Protein AF-A0A482TGZ9-F1 (afdb_monomer_lite)

Secondary structure (DSSP, 8-state):
-------------------------------THHHHHHHHHHHHHHHHHHHHHHHHHHHHHHHHHHHHHHHHHHHHHHHHHHHHHHHHHHHHHHHHHHHHHHHHHHHHHHHHHHHHHHHHHHHTTT-S-HHHHHHHHHHHHHHHHHHHHHHHHHHHHHHHHHHHH-

Sequence (166 aa):
MFFIVQVFFAQKVKNETIKVDAKNNVIPAVNSTQIAATATAISSKTKEDTKYLNDQLKSEKKALKEAKKIEKEQERFEKEKKDFNKKQSRIFSGEKSVRNIKDKINKSQRNLITSKEKLDKKIAKGSLSSTQIEKENIKISKQQIKTNKLEEDLEKAEKKLNKVRN

Radius of gyration: 46.31 Å; chains: 1; bounding box: 73×41×136 Å

Structure (mmCIF, N/CA/C/O backbone):
data_AF-A0A482TGZ9-F1
#
_entry.id   AF-A0A482TGZ9-F1
#
loop_
_atom_site.group_PDB
_atom_site.id
_atom_site.type_symbol
_atom_site.label_atom_id
_atom_site.label_alt_id
_atom_site.label_comp_id
_atom_site.label_asym_id
_atom_site.label_entity_id
_atom_site.label_seq_id
_atom_site.pdbx_PDB_ins_code
_atom_site.Cartn_x
_atom_site.Cartn_y
_atom_site.Cartn_z
_atom_site.occupancy
_atom_site.B_iso_or_equiv
_atom_site.auth_seq_id
_atom_site.auth_comp_id
_atom_site.auth_asym_id
_atom_site.auth_atom_id
_atom_site.pdbx_PDB_model_num
ATOM 1 N N . MET A 1 1 ? -4.436 33.337 -36.882 1.00 40.91 1 MET A N 1
ATOM 2 C CA . MET A 1 1 ? -3.268 34.242 -36.788 1.00 40.91 1 MET A CA 1
ATOM 3 C C . MET A 1 1 ? -2.138 33.425 -36.176 1.00 40.91 1 MET A C 1
ATOM 5 O O . MET A 1 1 ? -2.314 32.997 -35.049 1.00 40.91 1 MET A O 1
ATOM 9 N N . PHE A 1 2 ? -1.051 33.067 -36.860 1.00 41.12 2 PHE A N 1
ATOM 10 C CA . PHE A 1 2 ? -0.542 33.484 -38.178 1.00 41.12 2 PHE A CA 1
ATOM 11 C C . PHE A 1 2 ? -0.352 32.289 -39.141 1.00 41.12 2 PHE A C 1
ATOM 13 O O . PHE A 1 2 ? -0.154 31.162 -38.698 1.00 41.12 2 PHE A O 1
ATOM 20 N N . PHE A 1 3 ? -0.409 32.556 -40.452 1.00 41.94 3 PHE A N 1
ATOM 21 C CA . PHE A 1 3 ? 0.150 31.690 -41.510 1.00 41.94 3 PHE A CA 1
ATOM 22 C C . PHE A 1 3 ? 1.686 31.878 -41.561 1.00 41.94 3 PHE A C 1
ATOM 24 O O . PHE A 1 3 ? 2.191 32.832 -40.977 1.00 41.94 3 PHE A O 1
ATOM 31 N N . ILE A 1 4 ? 2.477 30.994 -42.179 1.00 50.59 4 ILE A N 1
ATOM 32 C CA . ILE A 1 4 ? 3.028 31.103 -43.557 1.00 50.59 4 ILE A CA 1
ATOM 33 C C . ILE A 1 4 ? 3.836 29.797 -43.760 1.00 50.59 4 ILE A C 1
ATOM 35 O O . ILE A 1 4 ? 4.693 29.495 -42.938 1.00 50.59 4 ILE A O 1
ATOM 39 N N . VAL A 1 5 ? 3.395 28.846 -44.595 1.00 47.47 5 VAL A N 1
ATOM 40 C CA . VAL A 1 5 ? 3.606 28.702 -46.060 1.00 47.47 5 VAL A CA 1
ATOM 41 C C . VAL A 1 5 ? 5.007 28.185 -46.443 1.00 47.47 5 VAL A C 1
ATOM 43 O O . VAL A 1 5 ? 6.034 28.693 -46.011 1.00 47.47 5 VAL A O 1
ATOM 46 N N . GLN A 1 6 ? 5.007 27.134 -47.270 1.00 46.47 6 GLN A N 1
ATOM 47 C CA . GLN A 1 6 ? 6.173 26.397 -47.769 1.00 46.47 6 GLN A CA 1
ATOM 48 C C . GLN A 1 6 ? 6.995 27.226 -48.770 1.00 46.47 6 GLN A C 1
ATOM 50 O O . GLN A 1 6 ? 6.426 27.901 -49.627 1.00 46.47 6 GLN A O 1
ATOM 55 N N . VAL A 1 7 ? 8.325 27.092 -48.746 1.00 44.88 7 VAL A N 1
ATOM 56 C CA . VAL A 1 7 ? 9.198 27.658 -49.789 1.00 44.88 7 VAL A CA 1
ATOM 57 C C . VAL A 1 7 ? 9.372 26.645 -50.923 1.00 44.88 7 VAL A C 1
ATOM 59 O O . VAL A 1 7 ? 10.148 25.696 -50.817 1.00 44.88 7 VAL A O 1
ATOM 62 N N . PHE A 1 8 ? 8.654 26.861 -52.024 1.00 39.09 8 PHE A N 1
ATOM 63 C CA . PHE A 1 8 ? 8.935 26.223 -53.311 1.00 39.09 8 PHE A CA 1
ATOM 64 C C . PHE A 1 8 ? 10.179 26.863 -53.946 1.00 39.09 8 PHE A C 1
ATOM 66 O O . PHE A 1 8 ? 10.184 28.064 -54.215 1.00 39.09 8 PHE A O 1
ATOM 73 N N . PHE A 1 9 ? 11.203 26.067 -54.264 1.00 46.94 9 PHE A N 1
ATOM 74 C CA . PHE A 1 9 ? 12.279 26.504 -55.158 1.00 46.94 9 PHE A CA 1
ATOM 75 C C . PHE A 1 9 ? 11.856 26.299 -56.618 1.00 46.94 9 PHE A C 1
ATOM 77 O O . PHE A 1 9 ? 11.828 25.176 -57.119 1.00 46.94 9 PHE A O 1
ATOM 84 N N . ALA A 1 10 ? 11.513 27.395 -57.296 1.00 43.12 10 ALA A N 1
ATOM 85 C CA . ALA A 1 10 ? 11.193 27.399 -58.721 1.00 43.12 10 ALA A CA 1
ATOM 86 C C . ALA A 1 10 ? 12.463 27.462 -59.592 1.00 43.12 10 ALA A C 1
ATOM 88 O O . ALA A 1 10 ? 13.444 28.126 -59.256 1.00 43.12 10 ALA A O 1
ATOM 89 N N . GLN A 1 11 ? 12.429 26.775 -60.734 1.00 40.03 11 GLN A N 1
ATOM 90 C CA . GLN A 1 11 ? 13.524 26.715 -61.705 1.00 40.03 11 GLN A CA 1
ATOM 91 C C . GLN A 1 11 ? 13.729 28.047 -62.446 1.00 40.03 11 GLN A C 1
ATOM 93 O O . GLN A 1 11 ? 12.774 28.768 -62.728 1.00 40.03 11 GLN A O 1
ATOM 98 N N . LYS A 1 12 ? 14.962 28.295 -62.911 1.00 37.91 12 LYS A N 1
ATOM 99 C CA . LYS A 1 12 ? 15.210 29.164 -64.073 1.00 37.91 12 LYS A CA 1
ATOM 100 C C . LYS A 1 12 ? 16.370 28.642 -64.922 1.00 37.91 12 LYS A C 1
ATOM 102 O O . LYS A 1 12 ? 17.488 29.146 -64.852 1.00 37.91 12 LYS A O 1
ATOM 107 N N . VAL A 1 13 ? 16.088 27.628 -65.738 1.00 44.75 13 VAL A N 1
ATOM 108 C CA . VAL A 1 13 ? 16.988 27.212 -66.823 1.00 44.75 13 VAL A CA 1
ATOM 109 C C . VAL A 1 13 ? 16.851 28.234 -67.952 1.00 44.75 13 VAL A C 1
ATOM 111 O O . VAL A 1 13 ? 15.755 28.428 -68.477 1.00 44.75 13 VAL A O 1
ATOM 114 N N . LYS A 1 14 ? 17.941 28.919 -68.309 1.00 40.19 14 LYS A N 1
ATOM 115 C CA . LYS A 1 14 ? 17.980 29.756 -69.513 1.00 40.19 14 LYS A CA 1
ATOM 116 C C . LYS A 1 14 ? 18.299 28.872 -70.719 1.00 40.19 14 LYS A C 1
ATOM 118 O O . LYS A 1 14 ? 19.439 28.445 -70.866 1.00 40.19 14 LYS A O 1
ATOM 123 N N . ASN A 1 15 ? 17.312 28.645 -71.579 1.00 37.19 15 ASN A N 1
ATOM 124 C CA . ASN A 1 15 ? 17.560 28.189 -72.944 1.00 37.19 15 ASN A CA 1
ATOM 125 C C . ASN A 1 15 ? 17.765 29.428 -73.824 1.00 37.19 15 ASN A C 1
ATOM 127 O O . ASN A 1 15 ? 16.822 30.195 -74.009 1.00 37.19 15 ASN A O 1
ATOM 131 N N . GLU A 1 16 ? 18.970 29.617 -74.362 1.00 37.41 16 GLU A N 1
ATOM 132 C CA . GLU A 1 16 ? 19.246 30.609 -75.410 1.00 37.41 16 GLU A CA 1
ATOM 133 C C . GLU A 1 16 ? 19.721 29.908 -76.691 1.00 37.41 16 GLU A C 1
ATOM 135 O O . GLU A 1 16 ? 20.640 29.089 -76.672 1.00 37.41 16 GLU A O 1
ATOM 140 N N . THR A 1 17 ? 19.041 30.228 -77.796 1.00 34.06 17 THR A N 1
ATOM 141 C CA . THR A 1 17 ? 19.097 29.574 -79.116 1.00 34.06 17 THR A CA 1
ATOM 142 C C . THR A 1 17 ? 18.404 30.490 -80.145 1.00 34.06 17 THR A C 1
ATOM 144 O O . THR A 1 17 ? 17.472 31.201 -79.786 1.00 34.06 17 THR A O 1
ATOM 147 N N . ILE A 1 18 ? 18.763 30.562 -81.434 1.00 36.69 18 ILE A N 1
ATOM 148 C CA . ILE A 1 18 ? 19.863 29.957 -82.211 1.00 36.69 18 ILE A CA 1
ATOM 149 C C . ILE A 1 18 ? 20.449 31.065 -83.112 1.00 36.69 18 ILE A C 1
ATOM 151 O O . ILE A 1 18 ? 19.661 31.747 -83.765 1.00 36.69 18 ILE A O 1
ATOM 155 N N . LYS A 1 19 ? 21.782 31.187 -83.254 1.00 32.03 19 LYS A N 1
ATOM 156 C CA . LYS A 1 19 ? 22.405 31.724 -84.488 1.00 32.03 19 LYS A CA 1
ATOM 157 C C . LYS A 1 19 ? 23.704 30.990 -84.828 1.00 32.03 19 LYS A C 1
ATOM 159 O O . LYS A 1 19 ? 24.754 31.285 -84.269 1.00 32.03 19 LYS A O 1
ATOM 164 N N . VAL A 1 20 ? 23.614 30.049 -85.765 1.00 32.41 20 VAL A N 1
ATOM 165 C CA . VAL A 1 20 ? 24.761 29.509 -86.505 1.00 32.41 20 VAL A CA 1
ATOM 166 C C . VAL A 1 20 ? 24.426 29.676 -87.979 1.00 32.41 20 VAL A C 1
ATOM 168 O O . VAL A 1 20 ? 23.585 28.951 -88.509 1.00 32.41 20 VAL A O 1
ATOM 171 N N . ASP A 1 21 ? 25.039 30.668 -88.619 1.00 33.53 21 ASP A N 1
ATOM 172 C CA . ASP A 1 21 ? 24.907 30.868 -90.057 1.00 33.53 21 ASP A CA 1
ATOM 173 C C . ASP A 1 21 ? 25.655 29.766 -90.815 1.00 33.53 21 ASP A C 1
ATOM 175 O O . ASP A 1 21 ? 26.801 29.425 -90.516 1.00 33.53 21 ASP A O 1
ATOM 179 N N . ALA A 1 22 ? 24.988 29.190 -91.811 1.00 36.56 22 ALA A N 1
ATOM 180 C CA . ALA A 1 22 ? 25.555 28.137 -92.636 1.00 36.56 22 ALA A CA 1
ATOM 181 C C . ALA A 1 22 ? 26.498 28.715 -93.703 1.00 36.56 22 ALA A C 1
ATOM 183 O O . ALA A 1 22 ? 26.062 29.558 -94.489 1.00 36.56 22 ALA A O 1
ATOM 184 N N . LYS A 1 23 ? 27.743 28.206 -93.758 1.00 35.19 23 LYS A N 1
ATOM 185 C CA . LYS A 1 23 ? 28.601 27.980 -94.953 1.00 35.19 23 LYS A CA 1
ATOM 186 C C . LYS A 1 23 ? 30.054 27.697 -94.531 1.00 35.19 23 LYS A C 1
ATOM 188 O O . LYS A 1 23 ? 30.780 28.629 -94.210 1.00 35.19 23 LYS A O 1
ATOM 193 N N . ASN A 1 24 ? 30.507 26.442 -94.595 1.00 34.28 24 ASN A N 1
ATOM 194 C CA . ASN A 1 24 ? 31.351 25.958 -95.704 1.00 34.28 24 ASN A CA 1
ATOM 195 C C . ASN A 1 24 ? 31.814 24.504 -95.496 1.00 34.28 24 ASN A C 1
ATOM 197 O O . ASN A 1 24 ? 32.076 24.072 -94.378 1.00 34.28 24 ASN A O 1
ATOM 201 N N . ASN A 1 25 ? 31.991 23.783 -96.606 1.00 40.38 25 ASN A N 1
ATOM 202 C CA . ASN A 1 25 ? 32.818 22.574 -96.662 1.00 40.38 25 ASN A CA 1
ATOM 203 C C . ASN A 1 25 ? 34.261 22.886 -96.239 1.00 40.38 25 ASN A C 1
ATOM 205 O O . ASN A 1 25 ? 34.815 23.836 -96.780 1.00 40.38 25 ASN A O 1
ATOM 209 N N . VAL A 1 26 ? 34.883 22.022 -95.426 1.00 36.12 26 VAL A N 1
ATOM 210 C CA . VAL A 1 26 ? 36.147 21.309 -95.736 1.00 36.12 26 VAL A CA 1
ATOM 211 C C . VAL A 1 26 ? 36.222 20.069 -94.831 1.00 36.12 26 VAL A C 1
ATOM 213 O O . VAL A 1 26 ? 36.181 20.184 -93.610 1.00 36.12 26 VAL A O 1
ATOM 216 N N . ILE A 1 27 ? 36.383 18.885 -95.427 1.00 44.50 27 ILE A N 1
ATOM 217 C CA . ILE A 1 27 ? 36.841 17.673 -94.728 1.00 44.50 27 ILE A CA 1
ATOM 218 C C . ILE A 1 27 ? 38.375 17.676 -94.752 1.00 44.50 27 ILE A C 1
ATOM 220 O O . ILE A 1 27 ? 38.951 17.883 -95.821 1.00 44.50 27 ILE A O 1
ATOM 224 N N . PRO A 1 28 ? 39.044 17.352 -93.635 1.00 40.78 28 PRO A N 1
ATOM 225 C CA . PRO A 1 28 ? 40.257 16.546 -93.731 1.00 40.78 28 PRO A CA 1
ATOM 226 C C . PRO A 1 28 ? 40.247 15.368 -92.746 1.00 40.78 28 PRO A C 1
ATOM 228 O O . PRO A 1 28 ? 39.972 15.513 -91.556 1.00 40.78 28 PRO A O 1
ATOM 231 N N . ALA A 1 29 ? 40.583 14.182 -93.254 1.00 47.12 29 ALA A N 1
ATOM 232 C CA . ALA A 1 29 ? 40.717 12.968 -92.457 1.00 47.12 29 ALA A CA 1
ATOM 233 C C . ALA A 1 29 ? 41.997 13.008 -91.605 1.00 47.12 29 ALA A C 1
ATOM 235 O O . ALA A 1 29 ? 43.094 13.081 -92.156 1.00 47.12 29 ALA A O 1
ATOM 236 N N . VAL A 1 30 ? 41.870 12.924 -90.274 1.00 34.44 30 VAL A N 1
ATOM 237 C CA . VAL A 1 30 ? 43.010 12.891 -89.340 1.00 34.44 30 VAL A CA 1
ATOM 238 C C . VAL A 1 30 ? 42.727 11.971 -88.135 1.00 34.44 30 VAL A C 1
ATOM 240 O O . VAL A 1 30 ? 41.860 12.243 -87.313 1.00 34.44 30 VAL A O 1
ATOM 243 N N . ASN A 1 31 ? 43.555 10.928 -88.001 1.00 43.41 31 ASN A N 1
ATOM 244 C CA . ASN A 1 31 ? 43.912 10.182 -86.779 1.00 43.41 31 ASN A CA 1
ATOM 245 C C . ASN A 1 31 ? 42.875 9.297 -86.048 1.00 43.41 31 ASN A C 1
ATOM 247 O O . ASN A 1 31 ? 42.311 9.667 -85.015 1.00 43.41 31 ASN A O 1
ATOM 251 N N . SER A 1 32 ? 42.879 8.006 -86.407 1.00 45.38 32 SER A N 1
ATOM 252 C CA . SER A 1 32 ? 42.356 6.880 -85.603 1.00 45.38 32 SER A CA 1
ATOM 253 C C . SER A 1 32 ? 42.967 6.748 -84.189 1.00 45.38 32 SER A C 1
ATOM 255 O O . SER A 1 32 ?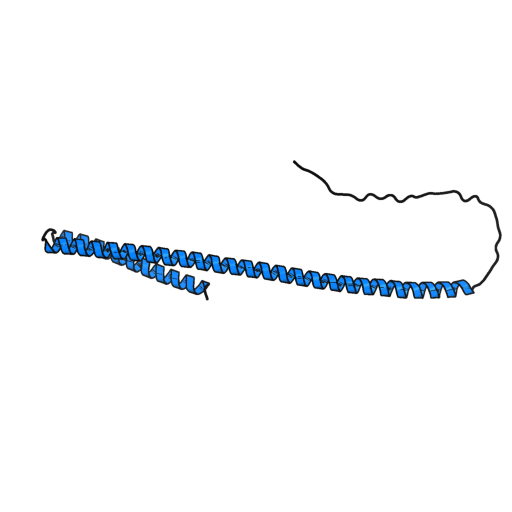 42.481 5.969 -83.373 1.00 45.38 32 SER A O 1
ATOM 257 N N . THR A 1 33 ? 44.008 7.519 -83.859 1.00 46.12 33 THR A N 1
ATOM 258 C CA . THR A 1 33 ? 44.655 7.562 -82.535 1.00 46.12 33 THR A CA 1
ATOM 259 C C . THR A 1 33 ? 43.781 8.217 -81.455 1.00 46.12 33 THR A C 1
ATOM 261 O O . THR A 1 33 ? 43.922 7.909 -80.271 1.00 46.12 33 THR A O 1
ATOM 264 N N . GLN A 1 34 ? 42.853 9.110 -81.828 1.00 43.00 34 GLN A N 1
ATOM 265 C CA . GLN A 1 34 ? 42.048 9.860 -80.849 1.00 43.00 34 GLN A CA 1
ATOM 266 C C . GLN A 1 34 ? 40.938 9.018 -80.195 1.00 43.00 34 GLN A C 1
ATOM 268 O O . GLN A 1 34 ? 40.549 9.291 -79.057 1.00 43.00 34 GLN A O 1
ATOM 273 N N . ILE A 1 35 ? 40.472 7.952 -80.857 1.00 45.34 35 ILE A N 1
ATOM 274 C CA . ILE A 1 35 ? 39.420 7.060 -80.336 1.00 45.34 35 ILE A CA 1
ATOM 275 C C . ILE A 1 35 ? 39.956 6.192 -79.180 1.00 45.34 35 ILE A C 1
ATOM 277 O O . ILE A 1 35 ? 39.284 6.019 -78.165 1.00 45.34 35 ILE A O 1
ATOM 281 N N . ALA A 1 36 ? 41.202 5.714 -79.270 1.00 39.09 36 ALA A N 1
ATOM 282 C CA . ALA A 1 36 ? 41.838 4.950 -78.192 1.00 39.09 36 ALA A CA 1
ATOM 283 C C . ALA A 1 36 ? 42.165 5.820 -76.961 1.00 39.09 36 ALA A C 1
ATOM 285 O O . ALA A 1 36 ? 41.936 5.404 -75.821 1.00 39.09 36 ALA A O 1
ATOM 286 N N . ALA A 1 37 ? 42.653 7.047 -77.177 1.00 43.22 37 ALA A N 1
ATOM 287 C CA . ALA A 1 37 ? 42.963 7.986 -76.097 1.00 43.22 37 ALA A CA 1
ATOM 288 C C . ALA A 1 37 ? 41.700 8.425 -75.332 1.00 43.22 37 ALA A C 1
ATOM 290 O O . ALA A 1 37 ? 41.696 8.438 -74.100 1.00 43.22 37 ALA A O 1
ATOM 291 N N . THR A 1 38 ? 40.607 8.716 -76.047 1.00 44.25 38 THR A N 1
ATOM 292 C CA . THR A 1 38 ? 39.319 9.065 -75.426 1.00 44.25 38 THR A CA 1
ATOM 293 C C . THR A 1 38 ? 38.697 7.880 -74.692 1.00 44.25 38 THR A C 1
ATOM 295 O O . THR A 1 38 ? 38.339 8.038 -73.528 1.00 44.25 38 THR A O 1
ATOM 298 N N . ALA A 1 39 ? 38.652 6.680 -75.281 1.00 44.78 39 ALA A N 1
ATOM 299 C CA . ALA A 1 39 ? 38.151 5.486 -74.592 1.00 44.78 39 ALA A CA 1
ATOM 300 C C . ALA A 1 39 ? 38.928 5.190 -73.292 1.00 44.78 39 ALA A C 1
ATOM 302 O O . ALA A 1 39 ? 38.327 4.917 -72.250 1.00 44.78 39 ALA A O 1
ATOM 303 N N . THR A 1 40 ? 40.258 5.322 -73.317 1.00 49.34 40 THR A N 1
ATOM 304 C CA . THR A 1 40 ? 41.1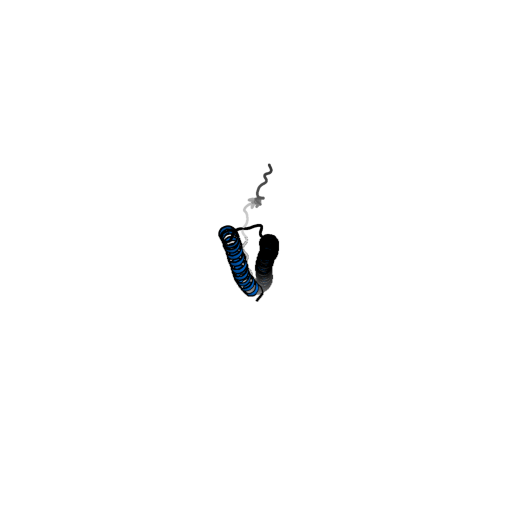00 5.078 -72.136 1.00 49.34 40 THR A CA 1
ATOM 305 C C . THR A 1 40 ? 40.873 6.138 -71.053 1.00 49.34 40 THR A C 1
ATOM 307 O O . THR A 1 40 ? 40.642 5.771 -69.901 1.00 49.34 40 THR A O 1
ATOM 310 N N . ALA A 1 41 ? 40.837 7.429 -71.413 1.00 49.31 41 ALA A N 1
ATOM 311 C CA . ALA A 1 41 ? 40.608 8.538 -70.478 1.00 49.31 41 ALA A CA 1
ATOM 312 C C . ALA A 1 41 ? 39.173 8.592 -69.911 1.00 49.31 41 ALA A C 1
ATOM 314 O O . ALA A 1 41 ? 38.968 8.985 -68.762 1.00 49.31 41 ALA A O 1
ATOM 315 N N . ILE A 1 42 ? 38.172 8.160 -70.684 1.00 50.97 42 ILE A N 1
ATOM 316 C CA . ILE A 1 42 ? 36.792 7.983 -70.205 1.00 50.97 42 ILE A CA 1
ATOM 317 C C . ILE A 1 42 ? 36.732 6.797 -69.228 1.00 50.97 42 ILE A C 1
ATOM 319 O O . ILE A 1 42 ? 36.085 6.893 -68.183 1.00 50.97 42 ILE A O 1
ATOM 323 N N . SER A 1 43 ? 37.459 5.705 -69.506 1.00 54.16 43 SER A N 1
ATOM 324 C CA . SER A 1 43 ? 37.530 4.534 -68.617 1.00 54.16 43 SER A CA 1
ATOM 325 C C . SER A 1 43 ? 38.305 4.781 -67.314 1.00 54.16 43 SER A C 1
ATOM 327 O O . SER A 1 43 ? 38.065 4.079 -66.333 1.00 54.16 43 SER A O 1
ATOM 329 N N . SER A 1 44 ? 39.241 5.739 -67.279 1.00 55.91 44 SER A N 1
ATOM 330 C CA . SER A 1 44 ? 39.961 6.109 -66.053 1.00 55.91 44 SER A CA 1
ATOM 331 C C . SER A 1 44 ? 39.149 7.079 -65.200 1.00 55.91 44 SER A C 1
ATOM 333 O O . SER A 1 44 ? 38.970 6.803 -64.017 1.00 55.91 44 SER A O 1
ATOM 335 N N . LYS A 1 45 ? 38.552 8.123 -65.797 1.00 57.69 45 LYS A N 1
ATOM 336 C CA . LYS A 1 45 ? 37.648 9.039 -65.079 1.00 57.69 45 LYS A CA 1
ATOM 337 C C . LYS A 1 45 ? 36.463 8.308 -64.452 1.00 57.69 45 LYS A C 1
ATOM 339 O O . LYS A 1 45 ? 36.268 8.407 -63.250 1.00 57.69 45 LYS A O 1
ATOM 344 N N . THR A 1 46 ? 35.778 7.434 -65.195 1.00 60.59 46 THR A N 1
ATOM 345 C CA . THR A 1 46 ? 34.693 6.615 -64.614 1.00 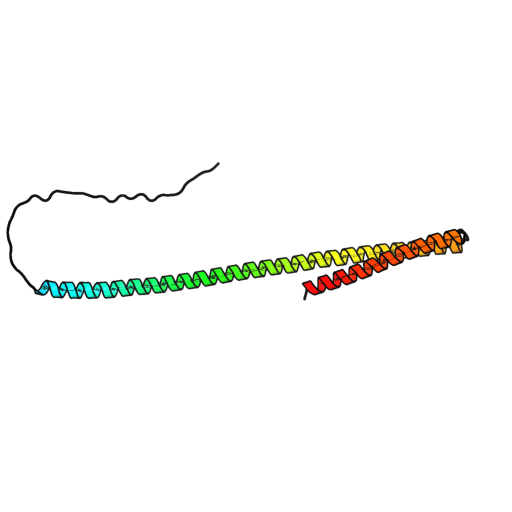60.59 46 THR A CA 1
ATOM 346 C C . THR A 1 46 ? 35.163 5.692 -63.479 1.00 60.59 46 THR A C 1
ATOM 348 O O . THR A 1 46 ? 34.376 5.407 -62.578 1.00 60.59 46 THR A O 1
ATOM 351 N N . LYS A 1 47 ? 36.431 5.252 -63.443 1.00 62.34 47 LYS A N 1
ATOM 352 C CA . LYS A 1 47 ? 37.005 4.481 -62.316 1.00 62.34 47 LYS A CA 1
ATOM 353 C C . LYS A 1 47 ? 37.367 5.343 -61.103 1.00 62.34 47 LYS A C 1
ATOM 355 O O . LYS A 1 47 ? 37.414 4.813 -59.995 1.00 62.34 47 LYS A O 1
ATOM 360 N N . GLU A 1 48 ? 37.635 6.630 -61.284 1.00 64.12 48 GLU A N 1
ATOM 361 C CA . GLU A 1 48 ? 37.863 7.583 -60.191 1.00 64.12 48 GLU A CA 1
ATOM 362 C C . GLU A 1 48 ? 36.533 8.105 -59.641 1.00 64.12 48 GLU A C 1
ATOM 364 O O . GLU A 1 48 ? 36.306 8.019 -58.435 1.00 64.12 48 GLU A O 1
ATOM 369 N N . ASP A 1 49 ? 35.599 8.483 -60.515 1.00 64.25 49 ASP A N 1
ATOM 370 C CA . ASP A 1 49 ? 34.241 8.902 -60.153 1.00 64.25 49 ASP A CA 1
ATOM 371 C C . ASP A 1 49 ? 33.498 7.790 -59.392 1.00 64.25 49 ASP A C 1
ATOM 373 O O . ASP A 1 49 ? 32.884 8.036 -58.353 1.00 64.25 49 ASP A O 1
ATOM 377 N N . THR A 1 50 ? 33.603 6.528 -59.835 1.00 68.62 50 THR A N 1
ATOM 378 C CA . THR A 1 50 ? 32.993 5.391 -59.113 1.00 68.62 50 THR A CA 1
ATOM 379 C C . THR A 1 50 ? 33.668 5.080 -57.779 1.00 68.62 50 THR A C 1
ATOM 381 O O . THR A 1 50 ? 32.984 4.627 -56.861 1.00 68.62 50 THR A O 1
ATOM 384 N N . LYS A 1 51 ? 34.974 5.339 -57.615 1.00 74.69 51 LYS A N 1
ATOM 385 C CA . LYS A 1 51 ? 35.639 5.246 -56.301 1.00 74.69 51 LYS A CA 1
ATOM 386 C C . LYS A 1 51 ? 35.154 6.352 -55.369 1.00 74.69 51 LYS A C 1
ATOM 388 O O . LYS A 1 51 ? 34.740 6.043 -54.255 1.00 74.69 51 LYS A O 1
ATOM 393 N N . TYR A 1 52 ? 35.128 7.596 -55.846 1.00 73.19 52 TYR A N 1
ATOM 394 C CA . TYR A 1 52 ? 34.663 8.758 -55.090 1.00 73.19 52 TYR A CA 1
ATOM 395 C C . TYR A 1 52 ? 33.214 8.581 -54.609 1.00 73.19 52 TYR A C 1
ATOM 397 O O . TYR A 1 52 ? 32.948 8.664 -53.411 1.00 73.19 52 TYR A O 1
ATOM 405 N N . LEU A 1 53 ? 32.297 8.209 -55.511 1.00 74.00 53 LEU A N 1
ATOM 406 C CA . LEU A 1 53 ? 30.897 7.922 -55.174 1.00 74.00 53 LEU A CA 1
ATOM 407 C C . LEU A 1 53 ? 30.753 6.764 -54.174 1.00 74.00 53 LEU A C 1
ATOM 409 O O . LEU A 1 53 ? 29.913 6.821 -53.278 1.00 74.00 53 LEU A O 1
ATOM 413 N N . ASN A 1 54 ? 31.568 5.712 -54.288 1.00 79.88 54 ASN A N 1
ATOM 414 C CA . ASN A 1 54 ? 31.527 4.571 -53.369 1.00 79.88 54 ASN A CA 1
ATOM 415 C C . ASN A 1 54 ? 32.074 4.938 -51.977 1.00 79.88 54 ASN A C 1
ATOM 417 O O . ASN A 1 54 ? 31.528 4.502 -50.965 1.00 79.88 54 ASN A O 1
ATOM 421 N N . ASP A 1 55 ? 33.113 5.769 -51.894 1.00 80.00 55 ASP A N 1
ATOM 422 C CA . ASP A 1 55 ? 33.662 6.231 -50.616 1.00 80.00 55 ASP A CA 1
ATOM 423 C C . ASP A 1 55 ? 32.762 7.272 -49.932 1.00 80.00 55 ASP A C 1
ATOM 425 O O . ASP A 1 55 ? 32.577 7.200 -48.712 1.00 80.00 55 ASP A O 1
ATOM 429 N N . GLN A 1 56 ? 32.089 8.135 -50.700 1.00 78.12 56 GLN A N 1
ATOM 430 C CA . GLN A 1 56 ? 31.015 8.993 -50.197 1.00 78.12 56 GLN A CA 1
ATOM 431 C C . GLN A 1 56 ? 29.814 8.166 -49.698 1.00 78.12 56 GLN A C 1
ATOM 433 O O . GLN A 1 56 ? 29.342 8.355 -48.578 1.00 78.12 56 GLN A O 1
ATOM 438 N N . LEU A 1 57 ? 29.378 7.148 -50.445 1.00 83.12 57 LEU A N 1
ATOM 439 C CA . LEU A 1 57 ? 28.293 6.263 -50.008 1.00 83.12 57 LEU A CA 1
ATOM 440 C C . LEU A 1 57 ? 28.676 5.438 -48.762 1.00 83.12 57 LEU A C 1
ATOM 442 O O . LEU A 1 57 ? 27.825 5.145 -47.918 1.00 83.12 57 LEU A O 1
ATOM 446 N N . LYS A 1 58 ? 29.959 5.090 -48.580 1.00 85.62 58 LYS A N 1
ATOM 447 C CA . LYS A 1 58 ? 30.467 4.481 -47.335 1.00 85.62 58 LYS A CA 1
ATOM 448 C C . LYS A 1 58 ? 30.464 5.462 -46.161 1.00 85.62 58 LYS A C 1
ATOM 450 O O . LYS A 1 58 ? 30.152 5.023 -45.052 1.00 85.62 58 LYS A O 1
ATOM 455 N N . SER A 1 59 ? 30.826 6.732 -46.358 1.00 80.38 59 SER A N 1
ATOM 456 C CA . SER A 1 59 ? 30.847 7.731 -45.280 1.00 80.38 59 SER A CA 1
ATOM 457 C C . SER A 1 59 ? 29.427 8.096 -44.837 1.00 80.38 59 SER A C 1
ATOM 459 O O . SER A 1 59 ? 29.129 8.002 -43.646 1.00 80.38 59 SER A O 1
ATOM 461 N N . GLU A 1 60 ? 28.508 8.331 -45.774 1.00 84.44 60 GLU A N 1
ATOM 462 C CA . GLU A 1 60 ? 27.078 8.529 -45.502 1.00 84.44 60 GLU A CA 1
ATOM 463 C C . GLU A 1 60 ? 26.467 7.312 -44.782 1.00 84.44 60 GLU A C 1
ATOM 465 O O . GLU A 1 60 ? 25.753 7.452 -43.788 1.00 84.44 60 GLU A O 1
ATOM 470 N N . LYS A 1 61 ? 26.824 6.086 -45.193 1.00 89.88 61 LYS A N 1
ATOM 471 C CA . LYS A 1 61 ? 26.389 4.847 -44.522 1.00 89.88 61 LYS A CA 1
ATOM 472 C C . LYS A 1 61 ? 26.985 4.663 -43.119 1.00 89.88 61 LYS A C 1
ATOM 474 O O . LYS A 1 61 ? 26.381 3.948 -42.316 1.00 89.88 61 LYS A O 1
ATOM 479 N N . LYS A 1 62 ? 28.138 5.265 -42.800 1.00 89.69 62 LYS A N 1
ATOM 480 C CA . LYS A 1 62 ? 28.684 5.322 -41.429 1.00 89.69 62 LYS A CA 1
ATOM 481 C C . LYS A 1 62 ? 27.934 6.361 -40.594 1.00 89.69 62 LYS A C 1
ATOM 483 O O . LYS A 1 62 ? 27.370 5.985 -39.570 1.00 89.69 62 LYS A O 1
ATOM 488 N N . ALA A 1 63 ? 27.804 7.591 -41.091 1.00 86.19 63 ALA A N 1
ATOM 489 C CA . ALA A 1 63 ? 27.065 8.665 -40.426 1.00 86.19 63 ALA A CA 1
ATOM 490 C C . ALA A 1 63 ? 25.611 8.260 -40.111 1.00 86.19 63 ALA A C 1
ATOM 492 O O . ALA A 1 63 ? 25.151 8.400 -38.980 1.00 86.19 63 ALA A O 1
ATOM 493 N N . LEU A 1 64 ? 24.907 7.631 -41.062 1.00 90.44 64 LEU A N 1
ATOM 494 C CA . LEU A 1 64 ? 23.548 7.119 -40.854 1.00 90.44 64 LEU A CA 1
ATOM 495 C C . LEU A 1 64 ? 23.486 5.986 -39.812 1.00 90.44 64 LEU A C 1
ATOM 497 O O . LEU A 1 64 ? 22.486 5.851 -39.107 1.00 90.44 64 LEU A O 1
ATOM 501 N N . LYS A 1 65 ? 24.528 5.151 -39.699 1.00 92.69 65 LYS A N 1
ATOM 502 C CA . LYS A 1 65 ? 24.615 4.117 -38.652 1.00 92.69 65 LYS A CA 1
ATOM 503 C C . LYS A 1 65 ? 24.870 4.723 -37.274 1.00 92.69 65 LYS A C 1
ATOM 505 O O . LYS A 1 65 ? 24.341 4.200 -36.300 1.00 92.69 65 LYS A O 1
ATOM 510 N N . GLU A 1 66 ? 25.671 5.778 -37.189 1.00 90.81 66 GLU A N 1
ATOM 511 C CA . GLU A 1 66 ? 25.971 6.489 -35.942 1.00 90.81 66 GLU A CA 1
ATOM 512 C C . GLU A 1 66 ? 24.753 7.280 -35.456 1.00 90.81 66 GLU A C 1
ATOM 514 O O . GLU A 1 66 ? 24.317 7.068 -34.326 1.00 90.81 66 GLU A O 1
ATOM 519 N N . ALA A 1 67 ? 24.093 8.040 -36.336 1.00 90.62 67 ALA A N 1
ATOM 520 C CA . ALA A 1 67 ? 22.819 8.697 -36.040 1.00 90.62 67 ALA A CA 1
ATOM 521 C C . ALA A 1 67 ? 21.760 7.699 -35.525 1.00 90.62 67 ALA A C 1
ATOM 523 O O . ALA A 1 67 ? 21.169 7.912 -34.470 1.00 90.62 67 ALA A O 1
ATOM 524 N N . LYS A 1 68 ? 21.598 6.544 -36.192 1.00 94.56 68 LYS A N 1
ATOM 525 C CA . LYS A 1 68 ? 20.678 5.473 -35.754 1.00 94.56 68 LYS A CA 1
ATOM 526 C C . LYS A 1 68 ? 21.084 4.767 -34.456 1.00 94.56 68 LYS A C 1
ATOM 528 O O . LYS A 1 68 ? 20.248 4.079 -33.870 1.00 94.56 68 LYS A O 1
ATOM 533 N N . LYS A 1 69 ? 22.344 4.857 -34.016 1.00 94.69 69 LYS A N 1
ATOM 534 C CA . LYS A 1 69 ? 22.754 4.387 -32.680 1.00 94.69 69 LYS A CA 1
ATOM 535 C C . LYS A 1 69 ? 22.332 5.400 -31.621 1.00 94.69 69 LYS A C 1
ATOM 537 O O . LYS A 1 69 ? 21.660 5.003 -30.677 1.00 94.69 69 LYS A O 1
ATOM 542 N N . ILE A 1 70 ? 22.649 6.677 -31.840 1.00 92.31 70 ILE A N 1
ATOM 543 C CA . ILE A 1 70 ? 22.316 7.788 -30.937 1.00 92.31 70 ILE A CA 1
ATOM 544 C C . ILE A 1 70 ? 20.798 7.877 -30.728 1.00 92.31 70 ILE A C 1
ATOM 546 O O . ILE A 1 70 ? 20.338 7.915 -29.593 1.00 92.31 70 ILE A O 1
ATOM 550 N N . GLU A 1 71 ? 20.007 7.807 -31.802 1.00 93.88 71 GLU A N 1
ATOM 551 C CA . GLU A 1 71 ? 18.537 7.795 -31.738 1.00 93.88 71 GLU A CA 1
ATOM 552 C C . GLU A 1 71 ? 18.006 6.626 -30.887 1.00 93.88 71 GLU A C 1
ATOM 554 O O . GLU A 1 71 ? 17.170 6.817 -30.006 1.00 93.88 71 GLU A O 1
ATOM 559 N N . LYS A 1 72 ? 18.534 5.409 -31.085 1.00 95.75 72 LYS A N 1
ATOM 560 C CA . LYS A 1 72 ? 18.149 4.224 -30.295 1.00 95.75 72 LYS A CA 1
ATOM 561 C C . LYS A 1 72 ? 18.576 4.309 -28.833 1.00 95.75 72 LYS A C 1
ATOM 563 O O . LYS A 1 72 ? 17.918 3.716 -27.981 1.00 95.75 72 LYS A O 1
ATOM 568 N N . GLU A 1 73 ? 19.683 4.977 -28.545 1.00 94.94 73 GLU A N 1
ATOM 569 C CA . GLU A 1 73 ? 20.175 5.198 -27.188 1.00 94.94 73 GLU A CA 1
ATOM 570 C C . GLU A 1 73 ? 19.302 6.223 -26.454 1.00 94.94 73 GLU A C 1
ATOM 572 O O . GLU A 1 73 ? 18.826 5.939 -25.357 1.00 94.94 73 GLU A O 1
ATOM 577 N N . GLN A 1 74 ? 18.962 7.336 -27.110 1.00 94.88 74 GLN A N 1
ATOM 578 C CA . GLN A 1 74 ? 17.990 8.319 -26.616 1.00 94.88 74 GLN A CA 1
ATOM 579 C C . GLN A 1 74 ? 16.605 7.692 -26.386 1.00 94.88 74 GLN A C 1
ATOM 581 O O . GLN A 1 74 ? 15.996 7.899 -25.336 1.00 94.88 74 GLN A O 1
ATOM 586 N N . GLU A 1 75 ? 16.117 6.868 -27.320 1.00 96.44 75 GLU A N 1
ATOM 587 C CA . GLU A 1 75 ? 14.829 6.177 -27.185 1.00 96.44 75 GLU A CA 1
ATOM 588 C C . GLU A 1 75 ? 14.823 5.192 -25.998 1.00 96.44 75 GLU A C 1
ATOM 590 O O . GLU A 1 75 ? 13.826 5.083 -25.280 1.00 96.44 75 GLU A O 1
ATOM 595 N N . ARG A 1 76 ? 15.937 4.483 -25.758 1.00 96.31 76 ARG A N 1
ATOM 596 C CA . ARG A 1 76 ? 16.110 3.610 -24.582 1.00 96.31 76 ARG A CA 1
ATOM 597 C C . ARG A 1 76 ? 16.139 4.415 -23.287 1.00 96.31 76 ARG A C 1
ATOM 599 O O . ARG A 1 76 ? 15.416 4.063 -22.359 1.00 96.31 76 ARG A O 1
ATOM 606 N N . PHE A 1 77 ? 16.904 5.503 -23.254 1.00 95.62 77 PHE A N 1
ATOM 607 C CA . PHE A 1 77 ? 17.033 6.372 -22.089 1.00 95.62 77 PHE A CA 1
ATOM 608 C C . PHE A 1 77 ? 15.690 6.993 -21.675 1.00 95.62 77 PHE A C 1
ATOM 610 O O . PHE A 1 77 ? 15.313 6.926 -20.506 1.00 95.62 77 PHE A O 1
ATOM 617 N N . GLU A 1 78 ? 14.905 7.526 -22.619 1.00 96.12 78 GLU A N 1
ATOM 618 C CA . GLU A 1 78 ? 13.581 8.081 -22.299 1.00 96.12 78 GLU A CA 1
ATOM 619 C C . GLU A 1 78 ? 12.569 7.000 -21.874 1.00 96.12 78 GLU A C 1
ATOM 621 O O . GLU A 1 78 ? 11.738 7.256 -20.998 1.00 96.12 78 GLU A O 1
ATOM 626 N N . LYS A 1 79 ? 12.651 5.772 -22.413 1.00 96.88 79 LYS A N 1
ATOM 627 C CA . LYS A 1 79 ? 11.854 4.629 -21.920 1.00 96.88 79 LYS A CA 1
ATOM 628 C C . LYS A 1 79 ? 12.215 4.278 -20.475 1.00 96.88 79 LYS A C 1
ATOM 630 O O . LYS A 1 79 ? 11.323 4.214 -19.631 1.00 96.88 79 LYS A O 1
ATOM 635 N N . GLU A 1 80 ? 13.502 4.125 -20.175 1.00 95.81 80 GLU A N 1
ATOM 636 C CA . GLU A 1 80 ? 13.999 3.792 -18.836 1.00 95.81 80 GLU A CA 1
ATOM 637 C C . GLU A 1 80 ? 13.629 4.868 -17.806 1.00 95.81 80 GLU A C 1
ATOM 639 O O . GLU A 1 80 ? 13.041 4.567 -16.768 1.00 95.81 80 GLU A O 1
ATOM 644 N N . LYS A 1 81 ? 13.847 6.144 -18.136 1.00 96.62 81 LYS A N 1
ATOM 645 C CA . LYS A 1 81 ? 13.430 7.306 -17.337 1.00 96.62 81 LYS A CA 1
ATOM 646 C C . LYS A 1 81 ? 11.918 7.334 -17.091 1.00 96.62 81 LYS A C 1
ATOM 648 O O . LYS A 1 81 ? 11.474 7.633 -15.979 1.00 96.62 81 LYS A O 1
ATOM 653 N N . LYS A 1 82 ? 11.100 7.008 -18.098 1.00 97.00 82 LYS A N 1
ATOM 654 C CA . LYS A 1 82 ? 9.635 6.930 -17.968 1.00 97.00 82 LYS A CA 1
ATOM 655 C C . LYS A 1 82 ? 9.205 5.793 -17.041 1.00 97.00 82 LYS A C 1
ATOM 657 O O . LYS A 1 82 ? 8.344 6.013 -16.186 1.00 97.00 82 LYS A O 1
ATOM 662 N N . ASP A 1 83 ? 9.801 4.612 -17.170 1.00 95.62 83 ASP A N 1
ATOM 663 C CA . ASP A 1 83 ? 9.484 3.465 -16.316 1.00 95.62 83 ASP A CA 1
ATOM 664 C C . ASP A 1 83 ? 10.011 3.640 -14.884 1.00 95.62 83 ASP A C 1
ATOM 666 O O . ASP A 1 83 ? 9.295 3.310 -13.934 1.00 95.62 83 ASP A O 1
ATOM 670 N N . PHE A 1 84 ? 11.171 4.277 -14.696 1.00 95.19 84 PHE A N 1
ATOM 671 C CA . PHE A 1 84 ? 11.666 4.709 -13.388 1.00 95.19 84 PHE A CA 1
ATOM 672 C C . PHE A 1 84 ? 10.686 5.675 -12.710 1.00 95.19 84 PHE A C 1
ATOM 674 O O . PHE A 1 84 ? 10.217 5.400 -11.605 1.00 95.19 84 PHE A O 1
ATOM 681 N N . ASN A 1 85 ? 10.286 6.757 -13.390 1.00 96.50 85 ASN A N 1
ATOM 682 C CA . ASN A 1 85 ? 9.306 7.717 -12.867 1.00 96.50 85 ASN A CA 1
ATOM 683 C C . ASN A 1 85 ? 7.964 7.046 -12.523 1.00 96.50 85 ASN A C 1
ATOM 685 O O . ASN A 1 85 ? 7.335 7.358 -11.509 1.00 96.50 85 ASN A O 1
ATOM 689 N N . LYS A 1 86 ? 7.539 6.063 -13.326 1.00 95.56 86 LYS A N 1
ATOM 690 C CA . LYS A 1 86 ? 6.344 5.251 -13.072 1.00 95.56 86 LYS A CA 1
ATOM 691 C C . LYS A 1 86 ? 6.511 4.326 -11.858 1.00 95.56 86 LYS A C 1
ATOM 693 O O . LYS A 1 86 ? 5.553 4.185 -11.095 1.00 95.56 86 LYS A O 1
ATOM 698 N N . LYS A 1 87 ? 7.694 3.729 -11.636 1.00 95.31 87 LYS A N 1
ATOM 699 C CA . LYS A 1 87 ? 8.021 2.956 -10.418 1.00 95.31 87 LYS A CA 1
ATOM 700 C C . LYS A 1 87 ? 7.975 3.877 -9.192 1.00 95.31 87 LYS A C 1
ATOM 702 O O . LYS A 1 87 ? 7.217 3.589 -8.270 1.00 95.31 87 LYS A O 1
ATOM 707 N N . GLN A 1 88 ? 8.643 5.032 -9.230 1.00 96.50 88 GLN A N 1
ATOM 708 C CA . GLN A 1 88 ? 8.643 6.021 -8.139 1.00 96.50 88 GLN A CA 1
ATOM 709 C C . GLN A 1 88 ? 7.233 6.524 -7.784 1.00 96.50 88 GLN A C 1
ATOM 711 O O . GLN A 1 88 ? 6.843 6.513 -6.619 1.00 96.50 88 GLN A O 1
ATOM 716 N N . SER A 1 89 ? 6.412 6.878 -8.779 1.00 96.50 89 SER A N 1
ATOM 717 C CA . SER A 1 89 ? 5.020 7.307 -8.561 1.00 96.50 89 SER A CA 1
ATOM 718 C C . SER A 1 89 ? 4.159 6.222 -7.888 1.00 96.50 89 SER A C 1
ATOM 720 O O . SER A 1 89 ? 3.355 6.511 -6.994 1.00 96.50 89 SER A O 1
ATOM 722 N N . ARG A 1 90 ? 4.354 4.948 -8.260 1.00 95.75 90 ARG A N 1
ATOM 723 C CA . ARG A 1 90 ? 3.686 3.800 -7.620 1.00 95.75 90 ARG A CA 1
ATOM 724 C C . ARG A 1 90 ? 4.182 3.550 -6.190 1.00 95.75 90 ARG A C 1
ATOM 726 O O . ARG A 1 90 ? 3.364 3.233 -5.331 1.00 95.75 90 ARG A O 1
ATOM 733 N N . ILE A 1 91 ? 5.479 3.727 -5.921 1.00 96.81 91 ILE A N 1
ATOM 734 C CA . ILE A 1 91 ? 6.048 3.647 -4.565 1.00 96.81 91 ILE A CA 1
ATOM 735 C C . ILE A 1 91 ? 5.434 4.740 -3.681 1.00 96.81 91 ILE A C 1
ATOM 737 O O . ILE A 1 91 ? 4.803 4.422 -2.676 1.00 96.81 91 ILE A O 1
ATOM 741 N N . PHE A 1 92 ? 5.506 6.006 -4.101 1.00 96.81 92 PHE A N 1
ATOM 742 C CA . PHE A 1 92 ? 4.982 7.151 -3.348 1.00 96.81 92 PHE A CA 1
ATOM 743 C C . PHE A 1 92 ? 3.475 7.041 -3.052 1.00 96.81 92 PHE A C 1
ATOM 745 O O . PHE A 1 92 ? 3.019 7.293 -1.934 1.00 96.81 92 PHE A O 1
ATOM 752 N N . SER A 1 93 ? 2.675 6.633 -4.042 1.00 95.94 93 SER A N 1
ATOM 753 C CA . SER A 1 93 ? 1.232 6.427 -3.850 1.00 95.94 93 SER A CA 1
ATOM 754 C C . SER A 1 93 ? 0.922 5.249 -2.913 1.00 95.94 93 SER A C 1
ATOM 756 O O . SER A 1 93 ? 0.010 5.356 -2.088 1.00 95.94 93 SER A O 1
ATOM 758 N N . GLY A 1 94 ? 1.712 4.170 -2.966 1.00 97.12 94 GLY A N 1
ATOM 759 C CA . GLY A 1 94 ? 1.644 3.059 -2.016 1.00 97.12 94 GLY A CA 1
ATOM 760 C C . GLY A 1 94 ? 2.012 3.473 -0.587 1.00 97.12 94 GLY A C 1
ATOM 761 O O . GLY A 1 94 ? 1.254 3.197 0.340 1.00 97.12 94 GLY A O 1
ATOM 762 N N . GLU A 1 95 ? 3.108 4.211 -0.402 1.00 97.06 95 GLU A N 1
ATOM 763 C CA . GLU A 1 95 ? 3.538 4.761 0.894 1.00 97.06 95 GLU A CA 1
ATOM 764 C C . GLU A 1 95 ? 2.483 5.684 1.508 1.00 97.06 95 GLU A C 1
ATOM 766 O O . GLU A 1 95 ? 2.132 5.541 2.681 1.00 97.06 95 GLU A O 1
ATOM 771 N N . LYS A 1 96 ? 1.909 6.587 0.702 1.00 97.44 96 LYS A N 1
ATOM 772 C CA . LYS A 1 96 ? 0.808 7.460 1.127 1.00 97.44 96 LYS A CA 1
ATOM 773 C C . LYS A 1 96 ? -0.423 6.653 1.554 1.00 97.44 96 LYS A C 1
ATOM 775 O O . LYS A 1 96 ? -1.074 7.013 2.533 1.00 97.44 96 LYS A O 1
ATOM 780 N N . SER A 1 97 ? -0.736 5.556 0.859 1.00 96.50 97 SER A N 1
ATOM 781 C CA . SER A 1 97 ? -1.829 4.651 1.237 1.00 96.50 97 SER A CA 1
ATOM 782 C C . SER A 1 97 ? -1.558 3.960 2.579 1.00 96.50 97 SER A C 1
ATOM 784 O O . SER A 1 97 ? -2.389 4.050 3.482 1.00 96.50 97 SER A O 1
ATOM 786 N N . VAL A 1 98 ? -0.370 3.370 2.748 1.00 97.94 98 VAL A N 1
ATOM 787 C CA . VAL A 1 98 ? 0.082 2.728 3.996 1.00 97.94 98 VAL A CA 1
ATOM 788 C C . VAL A 1 98 ? 0.014 3.709 5.172 1.00 97.94 98 VAL A C 1
ATOM 790 O O . VAL A 1 98 ? -0.592 3.395 6.196 1.00 97.94 98 VAL A O 1
ATOM 793 N N . ARG A 1 99 ? 0.546 4.930 5.012 1.00 98.12 99 ARG A N 1
ATOM 794 C CA . ARG A 1 99 ? 0.482 5.992 6.031 1.00 98.12 99 ARG A CA 1
ATOM 795 C C . ARG A 1 99 ? -0.960 6.337 6.412 1.00 98.12 99 ARG A C 1
ATOM 797 O O . ARG A 1 99 ? -1.303 6.289 7.589 1.00 98.12 99 ARG A O 1
ATOM 804 N N . ASN A 1 100 ? -1.821 6.590 5.425 1.00 97.62 100 ASN A N 1
ATOM 805 C CA . ASN A 1 100 ? -3.233 6.910 5.659 1.00 97.62 100 ASN A CA 1
ATOM 806 C C . ASN A 1 100 ? -3.988 5.793 6.403 1.00 97.62 100 ASN A C 1
ATOM 808 O O . ASN A 1 100 ? -4.936 6.081 7.135 1.00 97.62 100 ASN A O 1
ATOM 812 N N . ILE A 1 101 ? -3.619 4.522 6.203 1.00 98.00 101 ILE A N 1
ATOM 813 C CA . ILE A 1 101 ? -4.214 3.398 6.937 1.00 98.00 101 ILE A CA 1
ATOM 814 C C . ILE A 1 101 ? -3.678 3.360 8.376 1.00 98.00 101 ILE A C 1
ATOM 816 O O . ILE A 1 101 ? -4.487 3.276 9.300 1.00 98.00 101 ILE A O 1
ATOM 820 N N . LYS A 1 102 ? -2.364 3.531 8.596 1.00 97.94 102 LYS A N 1
ATOM 821 C CA . LYS A 1 102 ? -1.775 3.637 9.950 1.00 97.94 102 LYS A CA 1
ATOM 822 C C . LYS A 1 102 ? -2.400 4.775 10.763 1.00 97.94 102 LYS A C 1
ATOM 824 O O . LYS A 1 102 ? -2.781 4.568 11.912 1.00 97.94 102 LYS A O 1
ATOM 829 N N . ASP A 1 103 ? -2.622 5.939 10.155 1.00 98.25 103 ASP A N 1
ATOM 830 C CA . ASP A 1 103 ? -3.285 7.076 10.810 1.00 98.25 103 ASP A CA 1
ATOM 831 C C . ASP A 1 103 ? -4.747 6.764 11.198 1.00 98.25 103 ASP A C 1
ATOM 833 O O . ASP A 1 103 ? -5.210 7.148 12.278 1.00 98.25 103 ASP A O 1
ATOM 837 N N . LYS A 1 104 ? -5.476 6.005 10.363 1.00 97.75 104 LYS A N 1
ATOM 838 C CA . LYS A 1 104 ? -6.830 5.515 10.686 1.00 97.75 104 LYS A CA 1
ATOM 839 C C . LYS A 1 104 ? -6.823 4.484 11.817 1.00 97.75 104 LYS A C 1
ATOM 841 O O . LYS A 1 104 ? -7.682 4.579 12.693 1.00 97.75 104 LYS A O 1
ATOM 846 N N . ILE A 1 105 ? -5.871 3.547 11.822 1.00 97.94 105 ILE A N 1
ATOM 847 C CA . ILE A 1 105 ? -5.687 2.558 12.899 1.00 97.94 105 ILE A CA 1
ATOM 848 C C . ILE A 1 105 ? -5.423 3.284 14.220 1.00 97.94 105 ILE A C 1
ATOM 850 O O . ILE A 1 105 ? -6.193 3.110 15.161 1.00 97.94 105 ILE A O 1
ATOM 854 N N . ASN A 1 106 ? -4.442 4.192 14.258 1.00 97.88 106 ASN A N 1
ATOM 855 C CA . ASN A 1 106 ? -4.109 5.000 15.436 1.00 97.88 106 ASN A CA 1
ATOM 856 C C . ASN A 1 106 ? -5.331 5.758 15.988 1.00 97.88 106 ASN A C 1
ATOM 858 O O . ASN A 1 106 ? -5.576 5.775 17.197 1.00 97.88 106 ASN A O 1
ATOM 862 N N . LYS A 1 107 ? -6.143 6.367 15.111 1.00 97.56 107 LYS A N 1
ATOM 863 C CA . LYS A 1 107 ? -7.387 7.047 15.511 1.00 97.56 107 LYS A CA 1
ATOM 864 C C . LYS A 1 107 ? -8.442 6.068 16.043 1.00 97.56 107 LYS A C 1
ATOM 866 O O . LYS A 1 107 ? -9.106 6.378 17.030 1.00 97.56 107 LYS A O 1
ATOM 871 N N . SER A 1 108 ? -8.588 4.896 15.423 1.00 96.44 108 SER A N 1
ATOM 872 C CA . SER A 1 108 ? -9.522 3.848 15.860 1.00 96.44 108 SER A CA 1
ATOM 873 C C . SER A 1 108 ? -9.132 3.276 17.227 1.00 96.44 108 SER A C 1
ATOM 875 O O . SER A 1 108 ? -9.971 3.202 18.121 1.00 96.44 108 SER A O 1
ATOM 877 N N . GLN A 1 109 ? -7.848 2.971 17.433 1.00 96.50 109 GLN A N 1
ATOM 878 C CA . GLN A 1 109 ? -7.299 2.469 18.694 1.00 96.50 109 GLN A CA 1
ATOM 879 C C . GLN A 1 109 ? -7.474 3.485 19.836 1.00 96.50 109 GLN A C 1
ATOM 881 O O . GLN A 1 109 ? -7.988 3.123 20.892 1.00 96.50 109 GLN A O 1
ATOM 886 N N . ARG A 1 110 ? -7.170 4.776 19.620 1.00 97.12 110 ARG A N 1
ATOM 887 C CA . ARG A 1 110 ? -7.429 5.839 20.620 1.00 97.12 110 ARG A CA 1
ATOM 888 C C . ARG A 1 110 ? -8.910 5.945 20.995 1.00 97.12 110 ARG A C 1
ATOM 890 O O . ARG A 1 110 ? -9.240 6.012 22.179 1.00 97.12 110 ARG A O 1
ATOM 897 N N . ASN A 1 111 ? -9.804 5.920 20.002 1.00 96.19 111 ASN A N 1
ATOM 898 C CA . ASN A 1 111 ? -11.252 5.951 20.225 1.00 96.19 111 ASN A CA 1
ATOM 899 C C . ASN A 1 111 ? -11.744 4.720 21.002 1.00 96.19 111 ASN A C 1
ATOM 901 O O . ASN A 1 111 ? -12.605 4.856 21.871 1.00 96.19 111 ASN A O 1
ATOM 905 N N . LEU A 1 112 ? -11.188 3.541 20.714 1.00 96.69 112 LEU A N 1
ATOM 906 C CA . LEU A 1 112 ? -11.501 2.295 21.405 1.00 96.69 112 LEU A CA 1
ATOM 907 C C . LEU A 1 112 ? -11.057 2.344 22.874 1.00 96.69 112 LEU A C 1
ATOM 909 O O . LEU A 1 112 ? -11.862 2.043 23.750 1.00 96.69 112 LEU A O 1
ATOM 913 N N . ILE A 1 113 ? -9.818 2.775 23.144 1.00 97.25 113 ILE A N 1
ATOM 914 C CA . ILE A 1 113 ? -9.285 2.961 24.506 1.00 97.25 113 ILE A CA 1
ATOM 915 C C . ILE A 1 113 ? -10.176 3.939 25.282 1.00 97.25 113 ILE A C 1
ATOM 917 O O . ILE A 1 113 ? -10.710 3.591 26.331 1.00 97.25 113 ILE A O 1
ATOM 921 N N . THR A 1 114 ? -10.461 5.111 24.703 1.00 97.38 114 THR A N 1
ATOM 922 C CA . THR A 1 114 ? -11.338 6.122 25.320 1.00 97.38 114 THR A CA 1
ATOM 923 C C . THR A 1 114 ? -12.762 5.596 25.561 1.00 97.38 114 THR A C 1
ATOM 925 O O . THR A 1 114 ? -13.416 6.008 26.518 1.00 97.38 114 THR A O 1
ATOM 928 N N . SER A 1 115 ? -13.273 4.705 24.703 1.00 96.44 115 SER A N 1
ATOM 929 C CA . SER A 1 115 ? -14.601 4.090 24.862 1.00 96.44 115 SER A CA 1
ATOM 930 C C . SER A 1 115 ? -14.620 3.051 25.989 1.00 96.44 115 SER A C 1
ATOM 932 O O . SER A 1 115 ? -15.551 3.076 26.791 1.00 96.44 115 SER A O 1
ATOM 934 N N . LYS A 1 116 ? -13.581 2.207 26.094 1.00 96.88 116 LYS A N 1
ATOM 935 C CA . LYS A 1 116 ? -13.379 1.259 27.206 1.00 96.88 116 LYS A CA 1
ATOM 936 C C . LYS A 1 116 ? -13.272 2.000 28.539 1.00 96.88 116 LYS A C 1
ATOM 938 O O . LYS A 1 116 ? -14.142 1.834 29.383 1.00 96.88 116 LYS A O 1
ATOM 943 N N . GLU A 1 117 ? -12.357 2.965 28.655 1.00 97.69 117 GLU A N 1
ATOM 944 C CA . GLU A 1 117 ? -12.219 3.784 29.868 1.00 97.69 117 GLU A CA 1
ATOM 945 C C . GLU A 1 117 ? -13.523 4.477 30.291 1.00 97.69 117 GLU A C 1
ATOM 947 O O . GLU A 1 117 ? -13.816 4.593 31.480 1.00 97.69 117 GLU A O 1
ATOM 952 N N . LYS A 1 118 ? -14.305 4.995 29.332 1.00 96.19 118 LYS A N 1
ATOM 953 C CA . LYS A 1 118 ? -15.597 5.638 29.618 1.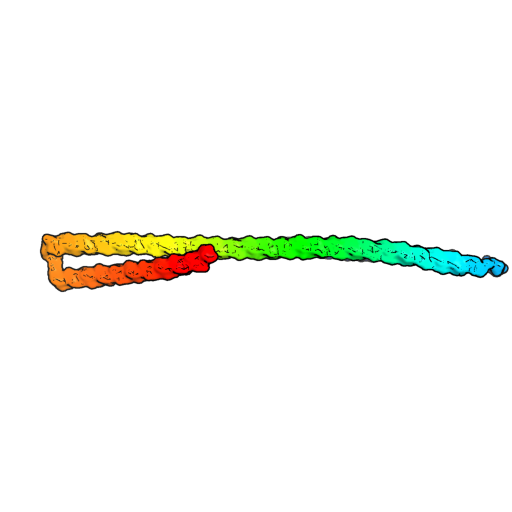00 96.19 118 LYS A CA 1
ATOM 954 C C . LYS A 1 118 ? -16.644 4.642 30.102 1.00 96.19 118 LYS A C 1
ATOM 956 O O . LYS A 1 118 ? -17.501 5.038 30.890 1.00 96.19 118 LYS A O 1
ATOM 961 N N . LEU A 1 119 ? -16.605 3.399 29.628 1.00 96.19 119 LEU A N 1
ATOM 962 C CA . LEU A 1 119 ? -17.468 2.331 30.116 1.00 96.19 119 LEU A CA 1
ATOM 963 C C . LEU A 1 119 ? -17.043 1.912 31.528 1.00 96.19 119 LEU A C 1
ATOM 965 O O . LEU A 1 119 ? -17.870 1.967 32.433 1.00 96.19 119 LEU A O 1
ATOM 969 N N . ASP A 1 120 ? -15.758 1.640 31.747 1.00 96.06 120 ASP A N 1
ATOM 970 C CA . ASP A 1 120 ? -15.203 1.238 33.046 1.00 96.06 120 ASP A CA 1
ATOM 971 C C . ASP A 1 120 ? -15.497 2.292 34.128 1.00 96.06 120 ASP A C 1
ATOM 973 O O . ASP A 1 120 ? -16.038 1.980 35.189 1.00 96.06 120 ASP A O 1
ATOM 977 N N . LYS A 1 121 ? -15.274 3.581 33.821 1.00 97.06 121 LYS A N 1
ATOM 978 C CA . LYS A 1 121 ? -15.609 4.718 34.703 1.00 97.06 121 LYS A CA 1
ATOM 979 C C . LYS A 1 121 ? -17.109 4.829 35.008 1.00 97.06 121 LYS A C 1
ATOM 981 O O . LYS A 1 121 ? -17.467 5.392 36.040 1.00 97.06 121 LYS A O 1
ATOM 986 N N . LYS A 1 122 ? -17.997 4.344 34.133 1.00 95.69 122 LYS A N 1
ATOM 987 C CA . LYS A 1 122 ? -19.453 4.327 34.366 1.00 95.69 122 LYS A CA 1
ATOM 988 C C . LYS A 1 122 ? -19.909 3.100 35.153 1.00 95.69 122 LYS A C 1
ATOM 990 O O . LYS A 1 122 ? -20.807 3.246 35.984 1.00 95.69 122 LYS A O 1
ATOM 995 N N . ILE A 1 123 ? -19.287 1.943 34.919 1.00 94.62 123 ILE A N 1
ATOM 996 C CA . ILE A 1 123 ? -19.496 0.706 35.683 1.00 94.62 123 ILE A CA 1
ATOM 997 C C . ILE A 1 123 ? -19.062 0.923 37.134 1.00 94.62 123 ILE A C 1
ATOM 999 O O . ILE A 1 123 ? -19.860 0.716 38.040 1.00 94.62 123 ILE A O 1
ATOM 1003 N N . ALA A 1 124 ? -17.856 1.456 37.356 1.00 96.00 124 ALA A N 1
ATOM 1004 C CA . ALA A 1 124 ? -17.330 1.755 38.691 1.00 96.00 124 ALA A CA 1
ATOM 1005 C C . ALA A 1 124 ? -18.189 2.765 39.481 1.00 96.00 124 ALA A C 1
ATOM 1007 O O . ALA A 1 124 ? -18.184 2.760 40.707 1.00 96.00 124 ALA A O 1
ATOM 1008 N N . LYS A 1 125 ? -18.954 3.619 38.787 1.00 95.62 125 LYS A N 1
ATOM 1009 C CA . LYS A 1 125 ? -19.922 4.555 39.384 1.00 95.62 125 LYS A CA 1
ATOM 1010 C C . LYS A 1 125 ? -21.324 3.964 39.603 1.00 95.62 125 LYS A C 1
ATOM 1012 O O . LYS A 1 125 ? -22.212 4.704 40.008 1.00 95.62 125 LYS A O 1
ATOM 1017 N N . GLY A 1 126 ? -21.569 2.699 39.247 1.00 93.19 126 GLY A N 1
ATOM 1018 C CA . GLY A 1 126 ? -22.908 2.087 39.275 1.00 93.19 126 GLY A CA 1
ATOM 1019 C C . GLY A 1 126 ? -23.925 2.749 38.328 1.00 93.19 126 GLY A C 1
ATOM 1020 O O . GLY A 1 126 ? -25.125 2.537 38.449 1.00 93.19 126 GLY A O 1
ATOM 1021 N N . SER A 1 127 ? -23.461 3.570 37.380 1.00 90.44 127 SER A N 1
ATOM 1022 C CA . SER A 1 127 ? -24.299 4.481 36.578 1.00 90.44 127 SER A CA 1
ATOM 1023 C C . SER A 1 127 ? -24.952 3.851 35.337 1.00 90.44 127 SER A C 1
ATOM 1025 O O . SER A 1 127 ? -25.516 4.564 34.506 1.00 90.44 127 SER A O 1
ATOM 1027 N N . LEU A 1 128 ? -24.844 2.530 35.172 1.00 92.25 128 LEU A N 1
ATOM 1028 C CA . LEU A 1 128 ? -25.387 1.777 34.042 1.00 92.25 128 LEU A CA 1
ATOM 1029 C C . LEU A 1 128 ? -26.008 0.465 34.526 1.00 92.25 128 LEU A C 1
ATOM 1031 O O . LEU A 1 128 ? -25.413 -0.256 35.322 1.00 92.25 128 LEU A O 1
ATOM 1035 N N . SER A 1 129 ? -27.162 0.124 33.961 1.00 93.50 129 SER A N 1
ATOM 1036 C CA . SER A 1 129 ? -27.749 -1.218 34.059 1.00 93.50 129 SER A CA 1
ATOM 1037 C C . SER A 1 129 ? -26.969 -2.241 33.221 1.00 93.50 129 SER A C 1
ATOM 1039 O O . SER A 1 129 ? -26.313 -1.880 32.240 1.00 93.50 129 SER A O 1
ATOM 1041 N N . SER A 1 130 ? -27.107 -3.530 33.545 1.00 93.38 130 SER A N 1
ATOM 1042 C CA . SER A 1 130 ? -26.531 -4.653 32.782 1.00 93.38 130 SER A CA 1
ATOM 1043 C C . SER A 1 130 ? -26.819 -4.554 31.277 1.00 93.38 130 SER A C 1
ATOM 1045 O O . SER A 1 130 ? -25.897 -4.576 30.463 1.00 93.38 130 SER A O 1
ATOM 1047 N N . THR A 1 131 ? -28.075 -4.304 30.900 1.00 95.56 131 THR A N 1
ATOM 1048 C CA . THR A 1 131 ? -28.503 -4.121 29.502 1.00 95.56 131 THR A CA 1
ATOM 1049 C C . THR A 1 131 ? -27.814 -2.939 28.807 1.00 95.56 131 THR A C 1
ATOM 1051 O O . THR A 1 131 ? -27.590 -2.969 27.596 1.00 95.56 131 THR A O 1
ATOM 1054 N N . GLN A 1 132 ? -27.485 -1.865 29.532 1.00 95.81 132 GLN A N 1
ATOM 1055 C CA . GLN A 1 132 ? -26.740 -0.734 28.967 1.00 95.81 132 GLN A CA 1
ATOM 1056 C C . GLN A 1 132 ? -25.246 -1.050 28.831 1.00 95.81 132 GLN A C 1
ATOM 1058 O O . GLN A 1 132 ? -24.655 -0.691 27.813 1.00 95.81 132 GLN A O 1
ATOM 1063 N N . ILE A 1 133 ? -24.656 -1.752 29.804 1.00 95.38 133 ILE A N 1
ATOM 1064 C CA . ILE A 1 133 ? -23.268 -2.236 29.743 1.00 95.38 133 ILE A CA 1
ATOM 1065 C C . ILE A 1 133 ? -23.085 -3.132 28.514 1.00 95.38 133 ILE A C 1
ATOM 1067 O O . ILE A 1 133 ? -22.176 -2.910 27.718 1.00 95.38 133 ILE A O 1
ATOM 1071 N N . GLU A 1 134 ? -23.996 -4.079 28.290 1.00 96.44 134 GLU A N 1
ATOM 1072 C CA . GLU A 1 134 ? -23.939 -4.979 27.138 1.00 96.44 134 GLU A CA 1
ATOM 1073 C C . GLU A 1 134 ? -24.105 -4.240 25.798 1.00 96.44 134 GLU A C 1
ATOM 1075 O O . GLU A 1 134 ? -23.355 -4.485 24.849 1.00 96.44 134 GLU A O 1
ATOM 1080 N N . LYS A 1 135 ? -24.996 -3.240 25.725 1.00 96.62 135 LYS A N 1
ATOM 1081 C CA . LYS A 1 135 ? -25.120 -2.363 24.545 1.00 96.62 135 LYS A CA 1
ATOM 1082 C C . LYS A 1 135 ? -23.833 -1.586 24.242 1.00 96.62 135 LYS A C 1
ATOM 1084 O O . LYS A 1 135 ? -23.502 -1.423 23.066 1.00 96.62 135 LYS A O 1
ATOM 1089 N N . GLU A 1 136 ? -23.108 -1.103 25.252 1.00 95.81 136 GLU A N 1
ATOM 1090 C CA . GLU A 1 136 ? -21.804 -0.452 25.051 1.00 95.81 136 GLU A CA 1
ATOM 1091 C C . GLU A 1 136 ? -20.709 -1.463 24.676 1.00 95.81 136 GLU A C 1
ATOM 1093 O O . GLU A 1 136 ? -19.959 -1.212 23.731 1.00 95.81 136 GLU A O 1
ATOM 1098 N N . ASN A 1 137 ? -20.676 -2.647 25.296 1.00 96.81 137 ASN A N 1
ATOM 1099 C CA . ASN A 1 137 ? -19.767 -3.735 24.916 1.00 96.81 137 ASN A CA 1
ATOM 1100 C C . ASN A 1 137 ? -19.938 -4.138 23.443 1.00 96.81 137 ASN A C 1
ATOM 1102 O O . ASN A 1 137 ? -18.954 -4.229 22.712 1.00 96.81 137 ASN A O 1
ATOM 1106 N N . ILE A 1 138 ? -21.174 -4.271 22.948 1.00 97.56 138 ILE A N 1
ATOM 1107 C CA . ILE A 1 138 ? -21.448 -4.542 21.526 1.00 97.56 138 ILE A CA 1
ATOM 1108 C C . ILE A 1 138 ? -20.898 -3.424 20.620 1.00 97.56 138 ILE A C 1
ATOM 1110 O O . ILE A 1 138 ? -20.384 -3.706 19.533 1.00 97.56 138 ILE A O 1
ATOM 1114 N N . LYS A 1 139 ? -20.967 -2.148 21.034 1.00 96.69 139 LYS A N 1
ATOM 1115 C CA . LYS A 1 139 ? -20.364 -1.031 20.278 1.00 96.69 139 LYS A CA 1
ATOM 1116 C C . LYS A 1 139 ? -18.837 -1.114 20.277 1.00 96.69 139 LYS A C 1
ATOM 1118 O O . LYS A 1 139 ? -18.239 -0.929 19.218 1.00 96.69 139 LYS A O 1
ATOM 1123 N N . ILE A 1 140 ? -18.219 -1.415 21.420 1.00 97.06 140 ILE A N 1
ATOM 1124 C CA . ILE A 1 140 ? -16.765 -1.584 21.571 1.00 97.06 140 ILE A CA 1
ATOM 1125 C C . ILE A 1 140 ? -16.273 -2.759 20.711 1.00 97.06 140 ILE A C 1
ATOM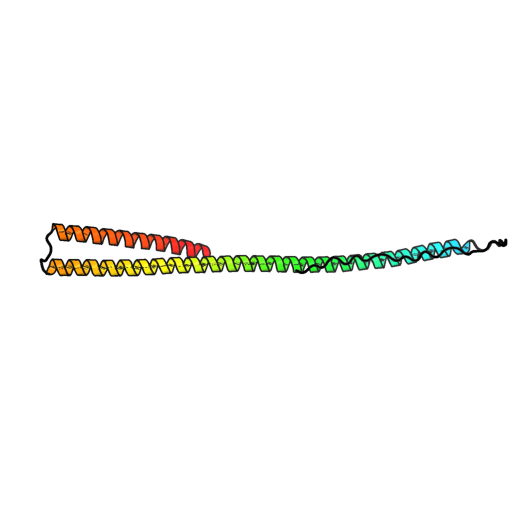 1127 O O . ILE A 1 140 ? -15.336 -2.588 19.935 1.00 97.06 140 ILE A O 1
ATOM 1131 N N . SER A 1 141 ? -16.956 -3.906 20.722 1.00 97.62 141 SER A N 1
ATOM 1132 C CA . SER A 1 141 ? -16.642 -5.046 19.848 1.00 97.62 141 SER A CA 1
ATOM 1133 C C . SER A 1 141 ? -16.777 -4.696 18.361 1.00 97.62 141 SER A C 1
ATOM 1135 O O . SER A 1 141 ? -15.898 -5.018 17.562 1.00 97.62 141 SER A O 1
ATOM 1137 N N . LYS A 1 142 ? -17.815 -3.939 17.968 1.00 97.25 142 LYS A N 1
ATOM 1138 C CA . LYS A 1 142 ? -17.947 -3.414 16.593 1.00 97.25 142 LYS A CA 1
ATOM 1139 C C . LYS A 1 142 ? -16.825 -2.437 16.213 1.00 97.25 142 LYS A C 1
ATOM 1141 O O . LYS A 1 142 ? -16.479 -2.360 15.036 1.00 97.25 142 LYS A O 1
ATOM 1146 N N . GLN A 1 143 ? -16.264 -1.684 17.162 1.00 96.44 143 GLN A N 1
ATOM 1147 C CA . GLN A 1 143 ? -15.078 -0.850 16.927 1.00 96.44 143 GLN A CA 1
ATOM 1148 C C . GLN A 1 143 ? -13.811 -1.706 16.788 1.00 96.44 143 GLN A C 1
ATOM 1150 O O . GLN A 1 143 ? -13.048 -1.479 15.854 1.00 96.44 143 GLN A O 1
ATOM 1155 N N . GLN A 1 144 ? -13.619 -2.723 17.637 1.00 96.94 144 GLN A N 1
ATOM 1156 C CA . GLN A 1 144 ? -12.494 -3.661 17.542 1.00 96.94 144 GLN A CA 1
ATOM 1157 C C . GLN A 1 144 ? -12.457 -4.344 16.167 1.00 96.94 144 GLN A C 1
ATOM 1159 O O . GLN A 1 144 ? -11.442 -4.270 15.486 1.00 96.94 144 GLN A O 1
ATOM 1164 N N . ILE A 1 145 ? -13.581 -4.899 15.697 1.00 97.62 145 ILE A N 1
ATOM 1165 C CA . ILE A 1 145 ? -13.680 -5.535 14.368 1.00 97.62 145 ILE A CA 1
ATOM 1166 C C . ILE A 1 145 ? -13.287 -4.559 13.241 1.00 97.62 145 ILE A C 1
ATOM 1168 O O . ILE A 1 145 ? -12.613 -4.946 12.287 1.00 97.62 145 ILE A O 1
ATOM 1172 N N . LYS A 1 146 ? -13.661 -3.274 13.349 1.00 96.19 146 LYS A N 1
ATOM 1173 C CA . LYS A 1 146 ? -13.249 -2.241 12.382 1.00 96.19 146 LYS A CA 1
ATOM 1174 C C . LYS A 1 146 ? -11.746 -1.955 12.432 1.00 96.19 146 LYS A C 1
ATOM 1176 O O . LYS A 1 146 ? -11.160 -1.744 11.376 1.00 96.19 146 LYS A O 1
ATOM 1181 N N . THR A 1 147 ? -11.135 -1.950 13.617 1.00 96.75 147 THR A N 1
ATOM 1182 C CA . THR A 1 147 ? -9.678 -1.812 13.775 1.00 96.75 147 THR A CA 1
ATOM 1183 C C . THR A 1 147 ? -8.950 -2.999 13.145 1.00 96.75 147 THR A C 1
ATOM 1185 O O . THR A 1 147 ? -8.111 -2.778 12.279 1.00 96.75 147 THR A O 1
ATOM 1188 N N . ASN A 1 148 ? -9.352 -4.235 13.460 1.00 97.06 148 ASN A N 1
ATOM 1189 C CA . ASN A 1 148 ? -8.755 -5.448 12.890 1.00 97.06 148 ASN A CA 1
ATOM 1190 C C . ASN A 1 148 ? -8.840 -5.452 11.349 1.00 97.06 148 ASN A C 1
ATOM 1192 O O . ASN A 1 148 ? -7.864 -5.747 10.667 1.00 97.06 148 ASN A O 1
ATOM 1196 N N . LYS A 1 149 ? -9.980 -5.037 10.774 1.00 97.75 149 LYS A N 1
ATOM 1197 C CA . LYS A 1 149 ? -10.122 -4.909 9.313 1.00 97.75 149 LYS A CA 1
ATOM 1198 C C . LYS A 1 149 ? -9.158 -3.876 8.708 1.00 97.75 149 LYS A C 1
ATOM 1200 O O . LYS A 1 149 ? -8.642 -4.092 7.616 1.00 97.75 149 LYS A O 1
ATOM 1205 N N . LEU A 1 150 ? -8.907 -2.759 9.397 1.00 98.00 150 LEU A N 1
ATOM 1206 C CA . LEU A 1 150 ? -7.912 -1.777 8.953 1.00 98.00 150 LEU A CA 1
ATOM 1207 C C . LEU A 1 150 ? -6.482 -2.334 9.038 1.00 98.00 150 LEU A C 1
ATOM 1209 O O . LEU A 1 150 ? -5.665 -1.997 8.187 1.00 98.00 150 LEU A O 1
ATOM 1213 N N . GLU A 1 151 ? -6.187 -3.188 10.019 1.00 97.06 151 GLU A N 1
ATOM 1214 C CA . GLU A 1 151 ? -4.897 -3.881 10.157 1.00 97.06 151 GLU A CA 1
ATOM 1215 C C . GLU A 1 151 ? -4.687 -4.915 9.031 1.00 97.06 151 GLU A C 1
ATOM 1217 O O . GLU A 1 151 ? -3.611 -4.959 8.435 1.00 97.06 151 GLU A O 1
ATOM 1222 N N . GLU A 1 152 ? -5.724 -5.653 8.616 1.00 97.88 152 GLU A N 1
ATOM 1223 C CA . GLU A 1 152 ? -5.658 -6.477 7.398 1.00 97.88 152 GLU A CA 1
ATOM 1224 C C . GLU A 1 152 ? -5.448 -5.642 6.122 1.00 97.88 152 GLU A C 1
ATOM 1226 O O . GLU A 1 152 ? -4.696 -6.028 5.224 1.00 97.88 152 GLU A O 1
ATOM 1231 N N . ASP A 1 153 ? -6.152 -4.512 5.993 1.00 97.50 153 ASP A N 1
ATOM 1232 C CA . ASP A 1 153 ? -6.018 -3.622 4.835 1.00 97.50 153 ASP A CA 1
ATOM 1233 C C . ASP A 1 153 ? -4.625 -2.970 4.791 1.00 97.50 153 ASP A C 1
ATOM 1235 O O . ASP A 1 153 ? -4.077 -2.768 3.703 1.00 97.50 153 ASP A O 1
ATOM 1239 N N . LEU A 1 154 ? -4.017 -2.718 5.957 1.00 98.12 154 LEU A N 1
ATOM 1240 C CA . LEU A 1 154 ? -2.623 -2.302 6.086 1.00 98.12 154 LEU A CA 1
ATOM 1241 C C . LEU A 1 154 ? -1.675 -3.388 5.571 1.00 98.12 154 LEU A C 1
ATOM 1243 O O . LEU A 1 154 ? -0.846 -3.100 4.711 1.00 98.12 154 LEU A O 1
ATOM 1247 N N . GLU A 1 155 ? -1.827 -4.630 6.030 1.00 97.62 155 GLU A N 1
ATOM 1248 C CA . GLU A 1 155 ? -0.987 -5.753 5.601 1.00 97.62 155 GLU A CA 1
ATOM 1249 C C . GLU A 1 155 ? -1.078 -5.968 4.075 1.00 97.62 155 GLU A C 1
ATOM 1251 O O . GLU A 1 155 ? -0.067 -6.129 3.383 1.00 97.62 155 GLU A O 1
ATOM 1256 N N . LYS A 1 156 ? -2.289 -5.877 3.505 1.00 97.25 156 LYS A N 1
ATOM 1257 C CA . LYS A 1 156 ? -2.527 -5.928 2.050 1.00 97.25 156 LYS A CA 1
ATOM 1258 C C . LYS A 1 156 ? -1.861 -4.754 1.317 1.00 97.25 156 LYS A C 1
ATOM 1260 O O . LYS A 1 156 ? -1.371 -4.943 0.200 1.00 97.25 156 LYS A O 1
ATOM 1265 N N . ALA A 1 157 ? -1.838 -3.555 1.901 1.00 96.88 157 ALA A N 1
ATOM 1266 C CA . ALA A 1 157 ? -1.181 -2.379 1.327 1.00 96.88 157 ALA A CA 1
ATOM 1267 C C . ALA A 1 157 ? 0.354 -2.481 1.387 1.00 96.88 157 ALA A C 1
ATOM 1269 O O . ALA A 1 157 ? 1.017 -2.211 0.387 1.00 96.88 157 ALA A O 1
ATOM 1270 N N . GLU A 1 158 ? 0.920 -2.944 2.502 1.00 96.31 158 GLU A N 1
ATOM 1271 C CA . GLU A 1 158 ? 2.363 -3.157 2.664 1.00 96.31 158 GLU A CA 1
ATOM 1272 C C . GLU A 1 158 ? 2.874 -4.281 1.748 1.00 96.31 158 GLU A C 1
ATOM 1274 O O . GLU A 1 158 ? 3.869 -4.095 1.046 1.00 96.31 158 GLU A O 1
ATOM 1279 N N . LYS A 1 159 ? 2.129 -5.391 1.615 1.00 96.69 159 LYS A N 1
ATOM 1280 C CA . LYS A 1 159 ? 2.403 -6.441 0.612 1.00 96.69 159 LYS A CA 1
ATOM 1281 C C . LYS A 1 159 ? 2.413 -5.890 -0.820 1.00 96.69 159 LYS A C 1
ATOM 1283 O O . LYS A 1 159 ? 3.269 -6.276 -1.615 1.00 96.69 159 LYS A O 1
ATOM 1288 N N . LYS A 1 160 ? 1.488 -4.986 -1.172 1.00 94.75 160 LYS A N 1
ATOM 1289 C CA . LYS A 1 160 ? 1.464 -4.326 -2.494 1.00 94.75 160 LYS A CA 1
ATOM 1290 C C . LYS A 1 160 ? 2.647 -3.376 -2.686 1.00 94.75 160 LYS A C 1
ATOM 1292 O O . LYS A 1 160 ? 3.240 -3.389 -3.757 1.00 94.75 160 LYS A O 1
ATOM 1297 N N . LEU A 1 161 ? 3.004 -2.588 -1.673 1.00 95.88 161 LEU A N 1
ATOM 1298 C CA . LEU A 1 161 ? 4.134 -1.658 -1.728 1.00 95.88 161 LEU A CA 1
ATOM 1299 C C . LEU A 1 161 ? 5.473 -2.397 -1.880 1.00 95.88 161 LEU A C 1
ATOM 1301 O O . LEU A 1 161 ? 6.282 -2.027 -2.729 1.00 95.88 161 LEU A O 1
ATOM 1305 N N . ASN A 1 162 ? 5.682 -3.484 -1.134 1.00 95.44 162 ASN A N 1
ATOM 1306 C CA . ASN A 1 162 ? 6.903 -4.286 -1.232 1.00 95.44 162 ASN A CA 1
ATOM 1307 C C . ASN A 1 162 ? 7.066 -4.924 -2.624 1.00 95.44 162 ASN A C 1
ATOM 1309 O O . ASN A 1 162 ? 8.167 -4.896 -3.162 1.00 95.44 162 ASN A O 1
ATOM 1313 N N . LYS A 1 163 ? 5.973 -5.377 -3.262 1.00 94.88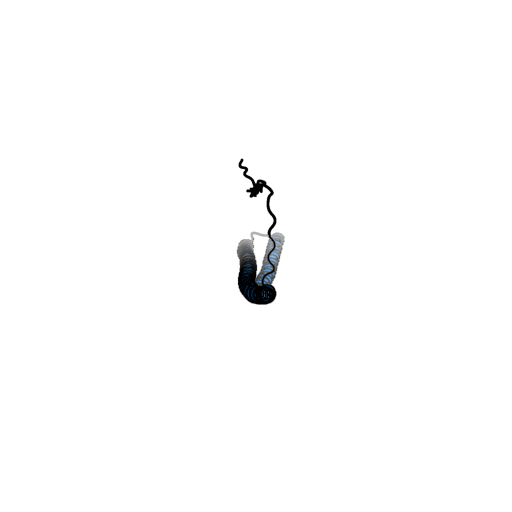 163 LYS A N 1
ATOM 1314 C CA . LYS A 1 163 ? 5.952 -5.852 -4.668 1.00 94.88 163 LYS A CA 1
ATOM 1315 C C . LYS A 1 163 ? 6.238 -4.778 -5.729 1.00 94.88 163 LYS A C 1
ATOM 1317 O O . LYS A 1 163 ? 6.333 -5.106 -6.906 1.00 94.88 163 LYS A O 1
ATOM 1322 N N . VAL A 1 164 ? 6.254 -3.500 -5.352 1.00 93.56 164 VAL A N 1
ATOM 1323 C CA . VAL A 1 164 ? 6.583 -2.383 -6.253 1.00 93.56 164 VAL A CA 1
ATOM 1324 C C . VAL A 1 164 ? 7.986 -1.850 -5.971 1.00 93.56 164 VAL A C 1
ATOM 1326 O O . VAL A 1 164 ? 8.602 -1.291 -6.871 1.00 93.56 164 VAL A O 1
ATOM 1329 N N . ARG A 1 165 ? 8.499 -1.997 -4.745 1.00 91.81 165 ARG A N 1
ATOM 1330 C CA . ARG A 1 165 ? 9.875 -1.628 -4.386 1.00 91.81 165 ARG A CA 1
ATOM 1331 C C . ARG A 1 165 ? 10.876 -2.648 -4.922 1.00 91.81 165 ARG A C 1
ATOM 1333 O O . ARG A 1 165 ? 11.785 -2.247 -5.651 1.00 91.81 165 ARG A O 1
ATOM 1340 N N . ASN A 1 166 ? 10.648 -3.923 -4.607 1.00 87.44 166 ASN A N 1
ATOM 1341 C CA . ASN A 1 166 ? 11.392 -5.065 -5.133 1.00 87.44 166 ASN A CA 1
ATOM 1342 C C . ASN A 1 166 ? 11.017 -5.228 -6.615 1.00 87.44 166 ASN A C 1
ATOM 1344 O O . ASN A 1 166 ? 11.810 -4.769 -7.470 1.00 87.44 166 ASN A O 1
#

pLDDT: mean 79.35, std 23.72, range [32.03, 98.25]

Foldseek 3Di:
DDDDDDDDDDDDDDDDDDDDDDDDDDDDDDDPPVVVVVVVVVVVVVVVVVVVVVVVVVVVVVVVVVVVVVVVVVVVVVVVVVVVVVLVVQLVVLVVVLVVLVVVLVVLVVVLVVLVVVLVVCVVVVNDDPVRSVVSVVVSVVSVVVSVVSVVVSVVSVVSSVVSVD

Organism: NCBI:txid2259594